Protein AF-A0A1M5V0P0-F1 (afdb_monomer)

pLDDT: mean 71.33, std 14.9, range [39.19, 89.0]

Radius of gyration: 14.59 Å; Cα contacts (8 Å, |Δi|>4): 49; chains: 1; bounding box: 43×36×30 Å

Organism: NCBI:txid421058

Nearest PDB structures (foldseek):
  6v1v-assembly1_D  TM=4.135E-01  e=8.427E+00  Bacillus thuringiensis

Sequence (85 aa):
MKNFFKNIIETLNPTSSKNINRNIQRLKKLALEEGCYTSELEQIEIDIDGTSDENLKLKLKIKFKNKLNSIVNSAIIKNQYDRAW

Solvent-accessible surface area (backbone atoms only — not comparable to full-atom values): 4853 Å² total; per-residue (Å²): 114,75,67,58,57,49,50,51,52,48,72,69,44,87,80,48,71,74,47,49,55,53,51,36,54,52,41,51,51,49,17,55,75,70,70,62,66,47,73,70,58,55,51,51,51,52,52,37,71,71,41,82,51,67,69,60,27,50,52,46,50,52,52,48,39,53,53,43,51,52,49,42,51,52,50,55,53,51,57,55,61,72,66,73,118

Structure (mmCIF, N/CA/C/O backbone):
data_AF-A0A1M5V0P0-F1
#
_entry.id   AF-A0A1M5V0P0-F1
#
loop_
_atom_site.group_PDB
_atom_site.id
_atom_site.type_symbol
_atom_site.label_atom_id
_atom_site.label_alt_id
_atom_site.label_comp_id
_atom_site.label_asym_id
_atom_site.label_entity_id
_atom_site.label_seq_id
_atom_site.pdbx_PDB_ins_code
_atom_site.Cartn_x
_atom_site.Cartn_y
_atom_site.Cartn_z
_atom_site.occupancy
_atom_site.B_iso_or_equiv
_atom_site.auth_seq_id
_atom_site.auth_comp_id
_atom_site.auth_asym_id
_atom_site.auth_atom_id
_atom_site.pdbx_PDB_model_num
ATOM 1 N N . MET A 1 1 ? 13.027 28.017 2.835 1.00 44.31 1 MET A N 1
ATOM 2 C CA . MET A 1 1 ? 13.685 27.207 3.891 1.00 44.31 1 MET A CA 1
ATOM 3 C C . MET A 1 1 ? 12.704 26.574 4.887 1.00 44.31 1 MET A C 1
ATOM 5 O O . MET A 1 1 ? 12.709 25.355 4.988 1.00 44.31 1 MET A O 1
ATOM 9 N N . LYS A 1 2 ? 11.824 27.325 5.580 1.00 39.19 2 LYS A N 1
ATOM 10 C CA . LYS A 1 2 ? 10.911 26.764 6.613 1.00 39.19 2 LYS A CA 1
ATOM 11 C C . LYS A 1 2 ? 9.967 25.639 6.128 1.00 39.19 2 LYS A C 1
ATOM 13 O O . LYS A 1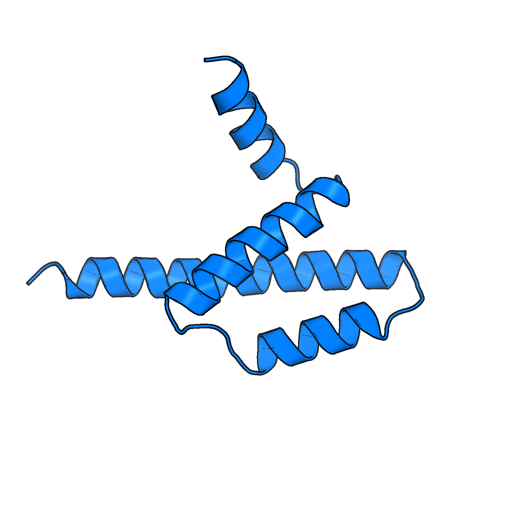 2 ? 9.695 24.718 6.889 1.00 39.19 2 LYS A O 1
ATOM 18 N N . ASN A 1 3 ? 9.535 25.649 4.863 1.00 49.75 3 ASN A N 1
ATOM 19 C CA . ASN A 1 3 ? 8.634 24.616 4.317 1.00 49.75 3 ASN A CA 1
ATOM 20 C C . ASN A 1 3 ? 9.326 23.290 3.963 1.00 49.75 3 ASN A C 1
ATOM 22 O O . ASN A 1 3 ? 8.665 22.258 3.924 1.00 49.75 3 ASN A O 1
ATOM 26 N N . PHE A 1 4 ? 10.642 23.294 3.730 1.00 50.22 4 PHE A N 1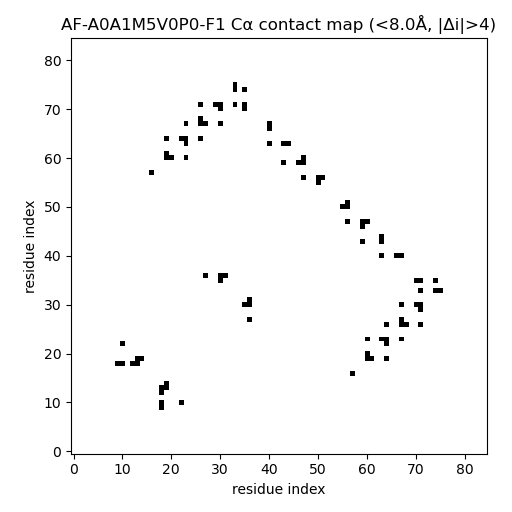
ATOM 27 C CA . PHE A 1 4 ? 11.381 22.077 3.383 1.00 50.22 4 PHE A CA 1
ATOM 28 C C . PHE A 1 4 ? 11.558 21.184 4.615 1.00 50.22 4 PHE A C 1
ATOM 30 O O . PHE A 1 4 ? 11.193 20.013 4.600 1.00 50.22 4 PHE A O 1
ATOM 37 N N . PHE A 1 5 ? 11.990 21.781 5.730 1.00 43.22 5 PHE A N 1
ATOM 38 C CA . PHE A 1 5 ? 12.093 21.083 7.011 1.00 43.22 5 PHE A CA 1
ATOM 39 C C . PHE A 1 5 ? 10.729 20.682 7.567 1.00 43.22 5 PHE A C 1
ATOM 41 O O . PHE A 1 5 ? 10.604 19.588 8.102 1.00 43.22 5 PHE A O 1
ATOM 48 N N . LYS A 1 6 ? 9.685 21.504 7.389 1.00 44.97 6 LYS A N 1
ATOM 49 C CA . LYS A 1 6 ? 8.328 21.136 7.812 1.00 44.97 6 LYS A CA 1
ATOM 50 C C . LYS A 1 6 ? 7.801 19.916 7.050 1.00 44.97 6 LYS A C 1
ATOM 52 O O . LYS A 1 6 ? 7.250 19.025 7.683 1.00 44.97 6 LYS A O 1
ATOM 57 N N . ASN A 1 7 ? 8.060 19.822 5.743 1.00 49.44 7 ASN A N 1
ATOM 58 C CA . ASN A 1 7 ? 7.738 18.627 4.963 1.00 49.44 7 ASN A CA 1
ATOM 59 C C . ASN A 1 7 ? 8.537 17.410 5.433 1.00 49.44 7 ASN A C 1
ATOM 61 O O . ASN A 1 7 ? 7.953 16.348 5.602 1.00 49.44 7 ASN A O 1
ATOM 65 N N . ILE A 1 8 ? 9.840 17.543 5.698 1.00 52.12 8 ILE A N 1
ATOM 66 C CA . ILE A 1 8 ? 10.668 16.428 6.191 1.00 52.12 8 ILE A CA 1
ATOM 67 C C . ILE A 1 8 ? 10.195 15.955 7.573 1.00 52.12 8 ILE A C 1
ATOM 69 O O . ILE A 1 8 ? 10.022 14.758 7.781 1.00 52.12 8 ILE A O 1
ATOM 73 N N . ILE A 1 9 ? 9.900 16.882 8.487 1.00 47.97 9 ILE A N 1
ATOM 74 C CA . ILE A 1 9 ? 9.391 16.585 9.834 1.00 47.97 9 ILE A CA 1
ATOM 75 C C . ILE A 1 9 ? 7.977 15.987 9.772 1.00 47.97 9 ILE A C 1
ATOM 77 O O . ILE A 1 9 ? 7.674 15.071 10.525 1.00 47.97 9 ILE A O 1
ATOM 81 N N . GLU A 1 10 ? 7.117 16.429 8.850 1.00 47.19 10 GLU A N 1
ATOM 82 C CA . GLU A 1 10 ? 5.822 15.784 8.592 1.00 47.19 10 GLU A CA 1
ATOM 83 C C . GLU A 1 10 ? 5.999 14.373 8.006 1.00 47.19 10 GLU A C 1
ATOM 85 O O . GLU A 1 10 ? 5.308 13.441 8.411 1.00 47.19 10 GLU A O 1
ATOM 90 N N . THR A 1 11 ? 6.983 14.169 7.129 1.00 48.69 11 THR A N 1
ATOM 91 C CA . THR A 1 11 ? 7.321 12.834 6.606 1.00 48.69 11 THR A CA 1
ATOM 92 C C . THR A 1 11 ? 7.826 11.907 7.725 1.00 48.69 11 THR A C 1
ATOM 94 O O . THR A 1 11 ? 7.524 10.710 7.724 1.00 48.69 11 THR A O 1
ATOM 97 N N . LEU A 1 12 ? 8.541 12.476 8.704 1.00 48.31 12 LEU A N 1
ATOM 98 C CA . LEU A 1 12 ? 9.101 11.800 9.876 1.00 48.31 12 LEU A CA 1
ATOM 99 C C . LEU A 1 12 ? 8.125 11.641 11.045 1.00 48.31 12 LEU A C 1
ATOM 101 O O . LEU A 1 12 ? 8.422 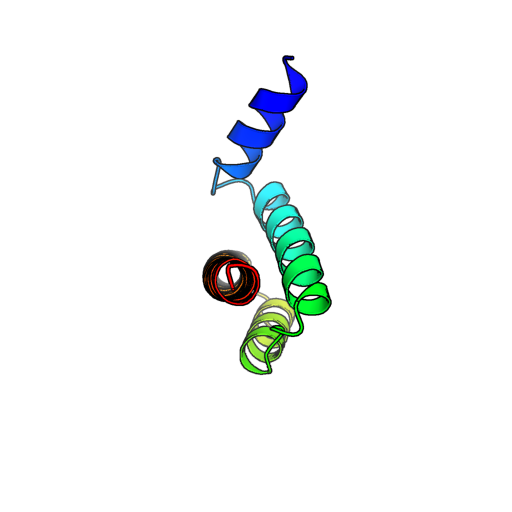10.851 11.931 1.00 48.31 12 LEU A O 1
ATOM 105 N N . ASN A 1 13 ? 6.982 12.336 11.067 1.00 44.38 13 ASN A N 1
ATOM 106 C CA . ASN A 1 13 ? 5.969 12.173 12.111 1.00 44.38 13 ASN A CA 1
ATOM 107 C C . ASN A 1 13 ? 5.016 11.020 11.733 1.00 44.38 13 ASN A C 1
ATOM 109 O O . ASN A 1 13 ? 4.150 11.194 10.867 1.00 44.38 13 ASN A O 1
ATOM 113 N N . PRO A 1 14 ? 5.137 9.834 12.361 1.00 52.00 14 PRO A N 1
ATOM 114 C CA . PRO A 1 14 ? 4.401 8.636 11.964 1.00 52.00 14 PRO A CA 1
ATOM 115 C C . PRO A 1 14 ? 2.930 8.640 12.411 1.00 52.00 14 PRO A C 1
ATOM 117 O O . PRO A 1 14 ? 2.202 7.711 12.081 1.00 52.00 14 PRO A O 1
ATOM 120 N N . THR A 1 15 ? 2.483 9.657 13.152 1.00 51.44 15 THR A N 1
ATOM 121 C CA . THR A 1 15 ? 1.297 9.556 14.021 1.00 51.44 15 THR A CA 1
ATOM 122 C C . THR A 1 15 ? 0.055 10.308 13.544 1.00 51.44 15 THR A C 1
ATOM 124 O O . THR A 1 15 ? -1.024 10.072 14.076 1.00 51.44 15 THR A O 1
ATOM 127 N N . SER A 1 16 ? 0.141 11.187 12.538 1.00 54.34 16 SER A N 1
ATOM 128 C CA . SER A 1 16 ? -1.067 11.825 11.987 1.00 54.34 16 SER A CA 1
ATOM 129 C C . SER A 1 16 ? -1.625 10.998 10.828 1.00 54.34 16 SER A C 1
ATOM 131 O O . SER A 1 16 ? -0.960 10.823 9.805 1.00 54.34 16 SER A O 1
ATOM 133 N N . SER A 1 17 ? -2.866 10.521 10.949 1.00 53.78 17 SER A N 1
ATOM 134 C CA . SER A 1 17 ? -3.579 9.759 9.906 1.00 53.78 17 SER A CA 1
ATOM 135 C C . SER A 1 17 ? -3.598 10.466 8.539 1.00 53.78 17 SER A C 1
ATOM 137 O O . SER A 1 17 ? -3.501 9.810 7.499 1.00 53.78 17 SER A O 1
ATOM 139 N N . LYS A 1 18 ? -3.614 11.809 8.525 1.00 59.53 18 LYS A N 1
ATOM 140 C CA . LYS A 1 18 ? -3.472 12.628 7.305 1.00 59.53 18 LYS A CA 1
ATOM 141 C C . LYS A 1 18 ? -2.104 12.465 6.630 1.00 59.53 18 LYS A C 1
ATOM 143 O O . LYS A 1 18 ? -2.042 12.423 5.402 1.00 59.53 18 LYS A O 1
ATOM 148 N N . ASN A 1 19 ? -1.026 12.327 7.403 1.00 72.06 19 ASN A N 1
ATOM 149 C CA . ASN A 1 19 ? 0.312 12.066 6.864 1.00 72.06 19 ASN A CA 1
ATOM 150 C C . ASN A 1 19 ? 0.488 10.630 6.391 1.00 72.06 19 ASN A C 1
ATOM 152 O O . ASN A 1 19 ? 1.237 10.388 5.446 1.00 72.06 19 ASN A O 1
ATOM 156 N N . ILE A 1 20 ? -0.200 9.676 7.014 1.00 71.81 20 ILE A N 1
ATOM 157 C CA . ILE A 1 20 ? -0.131 8.273 6.606 1.00 71.81 20 ILE A CA 1
ATOM 158 C C . ILE A 1 20 ? -0.725 8.106 5.203 1.00 71.81 20 ILE A C 1
ATOM 160 O O . ILE A 1 20 ? -0.042 7.581 4.330 1.00 71.81 20 ILE A O 1
ATOM 164 N N . ASN A 1 21 ? -1.923 8.643 4.942 1.00 77.56 21 ASN A N 1
ATOM 165 C CA . ASN A 1 21 ? -2.543 8.552 3.614 1.00 77.56 21 ASN A CA 1
ATOM 166 C C . ASN A 1 21 ? -1.700 9.243 2.524 1.00 77.56 21 ASN A C 1
ATOM 168 O O . ASN A 1 21 ? -1.512 8.680 1.449 1.00 77.56 21 ASN A O 1
ATOM 172 N N . ARG A 1 22 ? -1.146 10.436 2.799 1.00 80.12 22 ARG A N 1
ATOM 173 C CA . ARG A 1 22 ? -0.274 11.143 1.839 1.00 80.12 22 ARG A CA 1
ATOM 174 C C . ARG A 1 22 ? 0.999 10.357 1.523 1.00 80.12 22 ARG A C 1
ATOM 176 O O . ARG A 1 22 ? 1.381 10.259 0.360 1.00 80.12 22 ARG A O 1
ATOM 183 N N . ASN A 1 23 ? 1.640 9.783 2.542 1.00 78.50 23 ASN A N 1
ATOM 184 C CA . ASN A 1 23 ? 2.830 8.955 2.352 1.00 78.50 23 ASN A CA 1
ATOM 185 C C . ASN A 1 23 ? 2.515 7.684 1.563 1.00 78.50 23 ASN A C 1
ATOM 187 O O . ASN A 1 23 ? 3.263 7.341 0.655 1.00 78.50 23 ASN A O 1
ATOM 191 N N . ILE A 1 24 ? 1.399 7.023 1.875 1.00 82.06 24 ILE A N 1
ATOM 192 C CA . ILE A 1 24 ? 0.926 5.851 1.136 1.00 82.06 24 ILE A CA 1
ATOM 193 C C . ILE A 1 24 ? 0.709 6.199 -0.338 1.00 82.06 24 ILE A C 1
ATOM 195 O O . ILE A 1 24 ? 1.254 5.516 -1.194 1.00 82.06 24 ILE A O 1
ATOM 199 N N . GLN A 1 25 ? -0.016 7.279 -0.649 1.00 82.69 25 GLN A N 1
ATOM 200 C CA . GLN A 1 25 ? -0.250 7.688 -2.038 1.00 82.69 25 GLN A CA 1
ATOM 201 C C . GLN A 1 25 ? 1.054 7.978 -2.787 1.00 82.69 25 GLN A C 1
ATOM 203 O O . GLN A 1 25 ? 1.215 7.564 -3.933 1.00 82.69 25 GLN A O 1
ATOM 208 N N . ARG A 1 26 ? 2.008 8.655 -2.135 1.00 81.44 26 ARG A N 1
ATOM 209 C CA . ARG A 1 26 ? 3.318 8.938 -2.731 1.00 81.44 26 ARG A CA 1
ATOM 210 C C . ARG A 1 26 ? 4.111 7.659 -2.998 1.00 81.44 26 ARG A C 1
ATOM 212 O O . ARG A 1 26 ? 4.644 7.504 -4.091 1.00 81.44 26 ARG A O 1
ATOM 219 N N . LEU A 1 27 ? 4.183 6.757 -2.021 1.00 79.25 27 LEU A N 1
ATOM 220 C CA . LEU A 1 27 ? 4.890 5.486 -2.166 1.00 79.25 27 LEU A CA 1
ATOM 221 C C . LEU A 1 27 ? 4.213 4.571 -3.189 1.00 79.25 27 LEU A C 1
ATOM 223 O O . LEU A 1 27 ? 4.908 3.908 -3.944 1.00 79.25 27 LEU A O 1
ATOM 227 N N . LYS A 1 28 ? 2.879 4.571 -3.263 1.00 82.50 28 LYS A N 1
ATOM 228 C CA . LYS A 1 28 ? 2.117 3.837 -4.279 1.00 82.50 28 LYS A CA 1
ATOM 229 C C . LYS A 1 28 ? 2.458 4.324 -5.682 1.00 82.50 28 LYS A C 1
ATOM 231 O O . LYS A 1 28 ? 2.717 3.511 -6.559 1.00 82.50 28 LYS A O 1
ATOM 236 N N . LYS A 1 29 ? 2.499 5.645 -5.880 1.00 80.25 29 LYS A N 1
ATOM 237 C CA . LYS A 1 29 ? 2.893 6.231 -7.163 1.00 80.25 29 LYS A CA 1
ATOM 238 C C . LYS A 1 29 ? 4.309 5.801 -7.561 1.00 80.25 29 LYS A C 1
ATOM 240 O O . LYS A 1 29 ? 4.487 5.324 -8.671 1.00 80.25 29 LYS A O 1
ATOM 245 N N . LEU A 1 30 ? 5.269 5.884 -6.637 1.00 75.50 30 LEU A N 1
ATOM 246 C CA . LEU A 1 30 ? 6.640 5.418 -6.876 1.00 75.50 30 LEU A CA 1
ATOM 247 C C . LEU A 1 30 ? 6.698 3.913 -7.171 1.00 75.50 30 LEU A C 1
ATOM 249 O O . LEU A 1 30 ? 7.397 3.496 -8.082 1.00 75.50 30 LEU A O 1
ATOM 253 N N . ALA A 1 31 ? 5.939 3.093 -6.441 1.00 78.19 31 ALA A N 1
ATOM 254 C CA . ALA A 1 31 ? 5.902 1.653 -6.672 1.00 78.19 31 ALA A CA 1
ATOM 255 C C . ALA A 1 31 ? 5.361 1.296 -8.067 1.00 78.19 31 ALA A C 1
ATOM 257 O O . ALA A 1 31 ? 5.859 0.369 -8.698 1.00 78.19 31 ALA A O 1
ATOM 258 N N . LEU A 1 32 ? 4.364 2.040 -8.555 1.00 81.00 32 LEU A N 1
ATOM 259 C CA . LEU A 1 32 ? 3.834 1.891 -9.911 1.00 81.00 32 LEU A CA 1
ATOM 260 C C . LEU A 1 32 ? 4.835 2.362 -10.975 1.00 81.00 32 LEU A C 1
ATOM 262 O O . LEU A 1 32 ? 5.021 1.667 -11.968 1.00 81.00 32 LEU A O 1
ATOM 266 N N . GLU A 1 33 ? 5.496 3.505 -10.763 1.00 79.25 33 GLU A N 1
ATOM 267 C CA . GLU A 1 33 ? 6.520 4.044 -11.675 1.00 79.25 33 GLU A CA 1
ATOM 268 C C . GLU A 1 33 ? 7.723 3.098 -11.819 1.00 79.25 33 GLU A C 1
ATOM 270 O O . GLU A 1 33 ? 8.227 2.905 -12.921 1.00 79.25 33 GLU A O 1
ATOM 275 N N . GLU A 1 34 ? 8.134 2.451 -10.727 1.00 73.44 34 GLU A N 1
ATOM 276 C CA . GLU A 1 34 ? 9.241 1.486 -10.698 1.00 73.44 34 GLU A CA 1
ATOM 277 C C . GLU A 1 34 ? 8.798 0.044 -11.038 1.00 73.44 34 GLU A C 1
ATOM 279 O O . GLU A 1 34 ? 9.601 -0.884 -10.953 1.00 73.44 34 GLU A O 1
ATOM 284 N N . GLY A 1 35 ? 7.519 -0.184 -11.372 1.00 77.31 35 GLY A N 1
ATOM 285 C CA . GLY A 1 35 ? 6.990 -1.515 -11.706 1.00 77.31 35 GLY A CA 1
ATOM 286 C C . GLY A 1 35 ? 7.049 -2.539 -10.562 1.00 77.31 35 GLY A C 1
ATOM 287 O O . GLY A 1 35 ? 7.018 -3.743 -10.804 1.00 77.31 35 GLY A O 1
ATOM 288 N N . CYS A 1 36 ? 7.143 -2.085 -9.310 1.00 77.94 36 CYS A N 1
ATOM 289 C CA . CYS A 1 36 ? 7.243 -2.928 -8.115 1.00 77.94 36 CYS A CA 1
ATOM 290 C C . CYS A 1 36 ? 5.946 -2.971 -7.292 1.00 77.94 36 CYS A C 1
ATOM 292 O O . CYS A 1 36 ? 5.947 -3.379 -6.129 1.00 77.94 36 CYS A O 1
ATOM 294 N N . TYR A 1 37 ? 4.822 -2.567 -7.885 1.00 80.25 37 TYR A N 1
ATOM 295 C CA . TYR A 1 37 ? 3.507 -2.737 -7.281 1.00 80.25 37 TYR A CA 1
ATOM 296 C C . TYR A 1 37 ? 3.073 -4.209 -7.367 1.00 80.25 37 TYR A C 1
ATOM 298 O O . TYR A 1 37 ? 2.924 -4.756 -8.457 1.00 80.25 37 TYR A O 1
ATOM 306 N N . THR A 1 38 ? 2.926 -4.870 -6.218 1.00 77.12 38 THR A N 1
ATOM 307 C CA . THR A 1 38 ? 2.673 -6.316 -6.131 1.00 77.12 38 THR A CA 1
ATOM 308 C C . THR A 1 38 ? 1.229 -6.623 -5.736 1.00 77.12 38 THR A C 1
ATOM 310 O O . THR A 1 38 ? 0.578 -5.822 -5.068 1.00 77.12 38 THR A O 1
ATOM 313 N N . SER A 1 39 ? 0.750 -7.834 -6.039 1.00 79.75 39 SER A N 1
ATOM 314 C CA . SER A 1 39 ? -0.566 -8.319 -5.583 1.00 79.75 39 SER A CA 1
ATOM 315 C C . SER A 1 39 ? -0.706 -8.329 -4.053 1.00 79.75 39 SER A C 1
ATOM 317 O O . SER A 1 39 ? -1.804 -8.206 -3.522 1.00 79.75 39 SER A O 1
ATOM 319 N N . GLU A 1 40 ? 0.408 -8.425 -3.316 1.00 77.56 40 GLU A N 1
ATOM 320 C CA . GLU A 1 40 ? 0.411 -8.292 -1.853 1.00 77.56 40 GLU A CA 1
ATOM 321 C C . GLU A 1 40 ? 0.0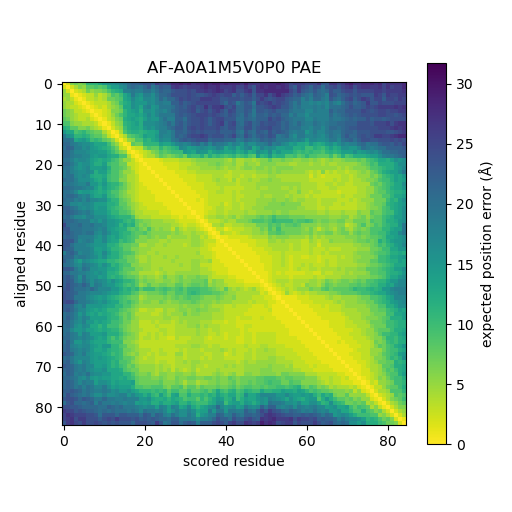09 -6.870 -1.415 1.00 77.56 40 GLU A C 1
ATOM 323 O O . GLU A 1 40 ? -0.658 -6.701 -0.397 1.00 77.56 40 GLU A O 1
ATOM 328 N N . LEU A 1 41 ? 0.382 -5.840 -2.185 1.00 83.19 41 LEU A N 1
ATOM 329 C CA . LEU A 1 41 ? -0.017 -4.458 -1.920 1.00 83.19 41 LEU A CA 1
ATOM 330 C C . LEU A 1 41 ? -1.496 -4.218 -2.239 1.00 83.19 41 LEU A C 1
ATOM 332 O O . LEU A 1 41 ? -2.171 -3.546 -1.462 1.00 83.19 41 LEU A O 1
ATOM 336 N N . GLU A 1 42 ? -2.006 -4.803 -3.324 1.00 84.06 42 GLU A N 1
ATOM 337 C CA . GLU A 1 42 ? -3.439 -4.767 -3.650 1.00 84.06 42 GLU A CA 1
ATOM 338 C C . GLU A 1 42 ? -4.280 -5.426 -2.559 1.00 84.06 42 GLU A C 1
ATOM 340 O O . GLU A 1 42 ? -5.267 -4.849 -2.107 1.00 84.06 42 GLU A O 1
ATOM 345 N N . GLN A 1 43 ? -3.857 -6.595 -2.068 1.00 82.56 43 GLN A N 1
ATOM 346 C CA . GLN A 1 43 ? -4.580 -7.300 -1.013 1.00 82.56 43 GLN A CA 1
ATOM 347 C C . GLN A 1 43 ? -4.671 -6.468 0.275 1.00 82.56 43 GLN A C 1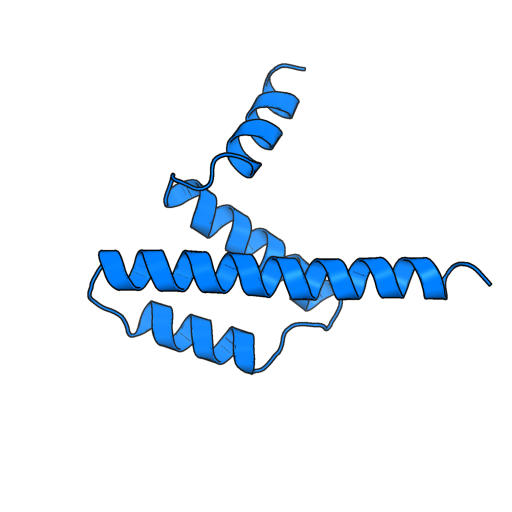
ATOM 349 O O . GLN A 1 43 ? -5.729 -6.402 0.895 1.00 82.56 43 GLN A O 1
ATOM 354 N N . ILE A 1 44 ? -3.593 -5.773 0.656 1.00 82.75 44 ILE A N 1
ATOM 355 C CA . ILE A 1 44 ? -3.604 -4.912 1.845 1.00 82.75 44 ILE A CA 1
ATOM 356 C C . ILE A 1 44 ? -4.527 -3.694 1.652 1.00 82.75 44 ILE A C 1
ATOM 358 O O . ILE A 1 44 ? -5.146 -3.251 2.619 1.00 82.75 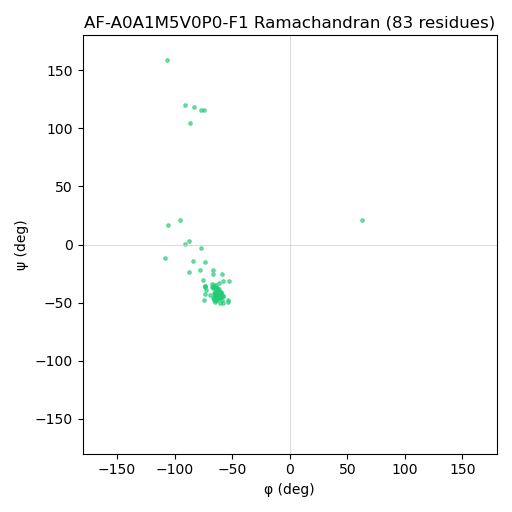44 ILE A O 1
ATOM 362 N N . GLU A 1 45 ? -4.648 -3.143 0.440 1.00 83.75 45 GLU A N 1
ATOM 363 C CA . GLU A 1 45 ? -5.620 -2.072 0.159 1.00 83.75 45 GLU A CA 1
ATOM 364 C C . GLU A 1 45 ? -7.062 -2.558 0.303 1.00 83.75 45 GLU A C 1
ATOM 366 O O . GLU A 1 45 ? -7.856 -1.898 0.973 1.00 83.75 45 GLU A O 1
ATOM 371 N N . ILE A 1 46 ? -7.369 -3.740 -0.239 1.00 87.56 46 ILE A N 1
ATOM 372 C CA . ILE A 1 46 ? -8.683 -4.377 -0.091 1.00 87.56 46 ILE A CA 1
ATOM 373 C C . ILE A 1 46 ? -9.007 -4.587 1.393 1.00 87.56 46 ILE A C 1
ATOM 375 O O . ILE A 1 46 ? -10.103 -4.247 1.840 1.00 87.56 46 ILE A O 1
ATOM 379 N N . ASP A 1 47 ? -8.044 -5.071 2.180 1.00 85.56 47 ASP A N 1
ATOM 380 C CA . ASP A 1 47 ? -8.218 -5.275 3.620 1.00 85.56 47 ASP A CA 1
ATOM 381 C C . ASP A 1 47 ? -8.466 -3.945 4.363 1.00 85.56 47 ASP A C 1
ATOM 383 O O . ASP A 1 47 ? -9.287 -3.882 5.282 1.00 85.56 47 ASP A O 1
ATOM 387 N N . ILE A 1 48 ? -7.790 -2.855 3.974 1.00 86.44 48 ILE A N 1
ATOM 388 C CA . ILE A 1 48 ? -7.998 -1.512 4.550 1.00 86.44 48 ILE A CA 1
ATOM 389 C C . ILE A 1 48 ? -9.402 -0.986 4.236 1.00 86.44 48 ILE A C 1
ATOM 391 O O . ILE A 1 48 ? -10.043 -0.397 5.115 1.00 86.44 48 ILE A O 1
ATOM 395 N N . ASP A 1 49 ? -9.865 -1.167 3.002 1.00 86.38 49 ASP A N 1
ATOM 396 C CA . ASP A 1 49 ? -11.167 -0.679 2.548 1.00 86.38 49 ASP A CA 1
ATOM 397 C C . ASP A 1 49 ? -12.319 -1.504 3.131 1.00 86.38 49 ASP A C 1
ATOM 399 O O . ASP A 1 49 ? -13.332 -0.930 3.534 1.00 86.38 49 ASP A O 1
ATOM 403 N N . GLY A 1 50 ? -12.125 -2.818 3.291 1.00 86.25 50 GLY A N 1
ATOM 404 C CA . GLY A 1 50 ? -13.064 -3.721 3.962 1.00 86.25 50 GLY A CA 1
ATOM 405 C C . GLY A 1 50 ? -13.111 -3.575 5.489 1.00 86.25 50 GLY A C 1
ATOM 406 O O . GLY A 1 50 ? -14.057 -4.038 6.128 1.00 86.25 50 GLY A O 1
ATOM 407 N N . THR A 1 51 ? -12.126 -2.913 6.103 1.00 88.94 51 THR A N 1
ATOM 408 C CA . THR A 1 51 ? -12.089 -2.720 7.559 1.00 88.94 51 THR A CA 1
ATOM 409 C C . THR A 1 51 ? -12.941 -1.520 7.986 1.00 88.94 51 THR A C 1
ATOM 411 O O . THR A 1 51 ? -12.653 -0.368 7.641 1.00 88.94 51 THR A O 1
ATOM 414 N N . SER A 1 52 ? -13.964 -1.802 8.801 1.00 86.06 52 SER A N 1
ATOM 415 C CA . SER A 1 52 ? -14.845 -0.794 9.420 1.00 86.06 52 SER A CA 1
ATOM 416 C C . SER A 1 52 ? -14.316 -0.254 10.757 1.00 86.06 52 SER A C 1
ATOM 418 O O . SER A 1 52 ? -14.667 0.852 11.154 1.00 86.06 52 SER A O 1
ATOM 420 N N . ASP A 1 53 ? -13.466 -1.011 11.458 1.00 89.00 53 ASP A N 1
ATOM 421 C CA . ASP A 1 53 ? -12.845 -0.579 12.716 1.00 89.00 53 ASP A CA 1
ATOM 422 C C . ASP A 1 53 ? -11.692 0.402 12.442 1.00 89.00 53 ASP A C 1
ATOM 424 O O . ASP A 1 53 ? -10.678 0.046 11.840 1.00 89.00 53 ASP A O 1
ATOM 428 N N . GLU A 1 54 ? -11.829 1.645 12.904 1.00 84.06 54 GLU A N 1
ATOM 429 C CA . GLU A 1 54 ? -10.859 2.723 12.665 1.00 84.06 54 GLU A CA 1
ATOM 430 C C . GLU A 1 54 ? -9.460 2.445 13.249 1.00 84.06 54 GLU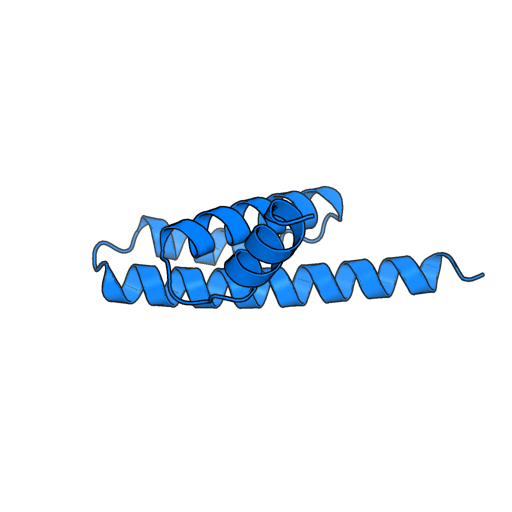 A C 1
ATOM 432 O O . GLU A 1 54 ? -8.446 2.824 12.653 1.00 84.06 54 GLU A O 1
ATOM 437 N N . ASN A 1 55 ? -9.362 1.738 14.381 1.00 82.75 55 ASN A N 1
ATOM 438 C CA . ASN A 1 55 ? -8.076 1.403 14.999 1.00 82.75 55 ASN A CA 1
ATOM 439 C C . ASN A 1 55 ? -7.348 0.307 14.214 1.00 82.75 55 ASN A C 1
ATOM 441 O O . ASN A 1 55 ? -6.136 0.397 13.985 1.00 82.75 55 ASN A O 1
ATOM 445 N N . LEU A 1 56 ? -8.075 -0.724 13.781 1.00 83.69 56 LEU A N 1
ATOM 446 C CA . LEU A 1 56 ? -7.548 -1.765 12.895 1.00 83.69 56 LEU A CA 1
ATOM 447 C C . LEU A 1 56 ? -7.171 -1.184 11.530 1.00 83.69 56 LEU A C 1
ATOM 449 O O . LEU A 1 56 ? -6.078 -1.457 11.029 1.00 83.69 56 LEU A O 1
ATOM 453 N N . LYS A 1 57 ? -8.004 -0.298 10.979 1.00 84.69 57 LYS A N 1
ATOM 454 C CA . LYS A 1 57 ? -7.746 0.405 9.720 1.00 84.69 57 LYS A CA 1
ATOM 455 C C . LYS A 1 57 ? -6.465 1.230 9.785 1.00 84.69 57 LYS A C 1
ATOM 457 O O . LYS A 1 57 ? -5.651 1.186 8.862 1.00 84.69 57 LYS A O 1
ATOM 462 N N . LEU A 1 58 ? -6.230 1.941 10.889 1.00 82.31 58 LEU A N 1
ATOM 463 C CA . LEU A 1 58 ? -4.988 2.686 11.099 1.00 82.31 58 LEU A CA 1
ATOM 464 C C . LEU A 1 58 ? -3.765 1.758 11.163 1.00 82.31 58 LEU A C 1
ATOM 466 O O . LEU A 1 58 ? -2.751 2.040 10.520 1.00 82.31 58 LEU A O 1
ATOM 470 N N . LYS A 1 59 ? -3.855 0.634 11.887 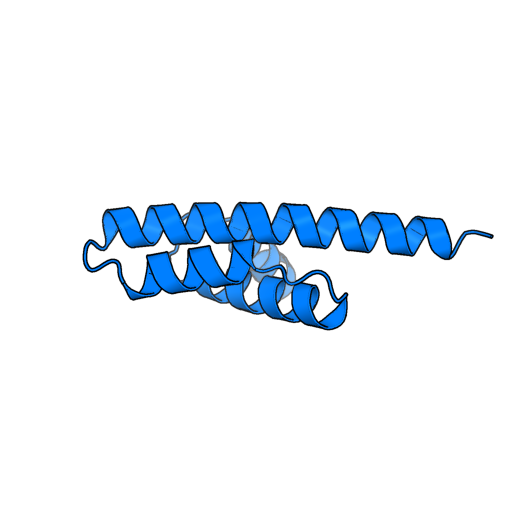1.00 83.44 59 LYS A N 1
ATOM 471 C CA . LYS A 1 59 ? -2.774 -0.366 11.957 1.00 83.44 59 LYS A CA 1
ATOM 472 C C . LYS A 1 59 ? -2.452 -0.952 10.582 1.00 83.44 59 LYS A C 1
ATOM 474 O O . LYS A 1 59 ? -1.276 -1.045 10.224 1.00 83.44 59 LYS A O 1
ATOM 479 N N . LEU A 1 60 ? -3.474 -1.291 9.796 1.00 84.81 60 LEU A N 1
ATOM 480 C CA . LEU A 1 60 ? -3.312 -1.794 8.432 1.00 84.81 60 LEU A CA 1
ATOM 481 C C . LEU A 1 60 ? -2.665 -0.748 7.522 1.00 84.81 60 LEU A C 1
ATOM 483 O O . LEU A 1 60 ? -1.708 -1.066 6.822 1.00 84.81 60 LEU A O 1
ATOM 487 N N . LYS A 1 61 ? -3.077 0.522 7.607 1.00 83.44 61 LYS A N 1
ATOM 488 C CA . LYS A 1 61 ? -2.435 1.625 6.872 1.00 83.44 61 LYS A CA 1
ATOM 489 C C . LYS A 1 61 ? -0.958 1.799 7.228 1.00 83.44 61 LYS A C 1
ATOM 491 O O . LYS A 1 61 ? -0.136 2.026 6.344 1.00 83.44 61 LYS A O 1
ATOM 496 N N . ILE A 1 62 ? -0.590 1.672 8.503 1.00 83.50 62 ILE A N 1
ATOM 497 C CA . ILE A 1 62 ? 0.819 1.728 8.926 1.00 83.50 62 ILE A CA 1
ATOM 498 C C . ILE A 1 62 ? 1.598 0.536 8.359 1.00 83.50 62 ILE A C 1
ATOM 500 O O . ILE A 1 62 ? 2.683 0.721 7.803 1.00 83.50 62 ILE A O 1
ATOM 504 N N . LYS A 1 63 ? 1.036 -0.677 8.447 1.00 84.25 63 LYS A N 1
ATOM 505 C CA . LYS A 1 63 ? 1.637 -1.889 7.872 1.00 84.25 63 LYS A CA 1
ATOM 506 C C . LYS A 1 63 ? 1.844 -1.735 6.363 1.00 84.25 63 LYS A C 1
ATOM 508 O O . LYS A 1 63 ? 2.936 -2.013 5.869 1.00 84.25 63 LYS A O 1
ATOM 513 N N . PHE A 1 64 ? 0.841 -1.209 5.663 1.00 85.12 64 PHE A N 1
ATOM 514 C CA . PHE A 1 64 ? 0.889 -0.926 4.234 1.00 85.12 64 PHE A CA 1
ATOM 515 C C . PHE A 1 64 ? 1.989 0.072 3.879 1.00 85.12 64 PHE A C 1
ATOM 517 O O . PHE A 1 64 ? 2.835 -0.220 3.038 1.00 85.12 64 PHE A O 1
ATOM 524 N N . LYS A 1 65 ? 2.045 1.213 4.582 1.00 84.44 65 LYS A N 1
ATOM 525 C CA . LYS A 1 65 ? 3.101 2.224 4.418 1.00 84.44 65 LYS A CA 1
ATOM 526 C C . LYS A 1 65 ? 4.494 1.607 4.570 1.00 84.44 65 LYS A C 1
ATOM 528 O O . LYS A 1 65 ? 5.366 1.868 3.747 1.00 84.44 65 LYS A O 1
ATOM 533 N N . ASN A 1 66 ? 4.714 0.812 5.617 1.00 83.25 66 ASN A N 1
ATOM 534 C CA . ASN A 1 66 ? 6.022 0.217 5.891 1.00 83.25 66 ASN A CA 1
ATOM 535 C C . ASN A 1 66 ? 6.425 -0.791 4.807 1.00 83.25 66 ASN A C 1
ATOM 537 O O . ASN A 1 66 ? 7.572 -0.776 4.362 1.00 83.25 66 ASN A O 1
ATOM 541 N N . LYS A 1 67 ? 5.481 -1.620 4.346 1.00 82.19 67 LYS A N 1
ATOM 542 C CA . LYS A 1 67 ? 5.718 -2.583 3.264 1.00 82.19 67 LYS A CA 1
ATOM 543 C C . LYS A 1 67 ? 6.033 -1.872 1.944 1.00 82.19 67 LYS A C 1
ATOM 545 O O . LYS A 1 67 ? 7.050 -2.180 1.329 1.00 82.19 67 LYS A O 1
ATOM 550 N N . LEU A 1 68 ? 5.230 -0.873 1.570 1.00 80.81 68 LEU A N 1
ATOM 551 C CA . LEU A 1 68 ? 5.472 -0.009 0.411 1.00 80.81 68 LEU A CA 1
ATOM 552 C C . LEU A 1 68 ? 6.867 0.619 0.458 1.00 80.81 68 LEU A C 1
ATOM 554 O O . LEU A 1 68 ? 7.617 0.546 -0.508 1.00 80.81 68 LEU A O 1
ATOM 558 N N . ASN A 1 69 ? 7.233 1.202 1.600 1.00 80.81 69 ASN A N 1
ATOM 559 C CA . ASN A 1 69 ? 8.536 1.831 1.775 1.00 80.81 69 ASN A CA 1
ATOM 560 C C . ASN A 1 69 ? 9.683 0.821 1.625 1.00 80.81 69 ASN A C 1
ATOM 562 O O . ASN A 1 69 ? 10.703 1.141 1.027 1.00 80.81 69 ASN A O 1
ATOM 566 N N . SER A 1 70 ? 9.525 -0.403 2.136 1.00 81.06 70 SER A N 1
ATOM 567 C CA . SER A 1 70 ? 10.526 -1.460 1.962 1.00 81.06 70 SER A CA 1
ATOM 568 C C . SER A 1 70 ? 10.704 -1.836 0.491 1.00 81.06 70 SER A C 1
ATOM 570 O O . SER A 1 70 ? 11.834 -1.900 0.022 1.00 81.06 70 SER A O 1
ATOM 572 N N . ILE A 1 71 ? 9.605 -2.056 -0.237 1.00 80.06 71 ILE A N 1
ATOM 573 C CA . ILE A 1 71 ? 9.632 -2.482 -1.644 1.00 80.06 71 ILE A CA 1
ATOM 574 C C . ILE A 1 71 ? 10.233 -1.387 -2.532 1.00 80.06 71 ILE A C 1
ATOM 576 O O . 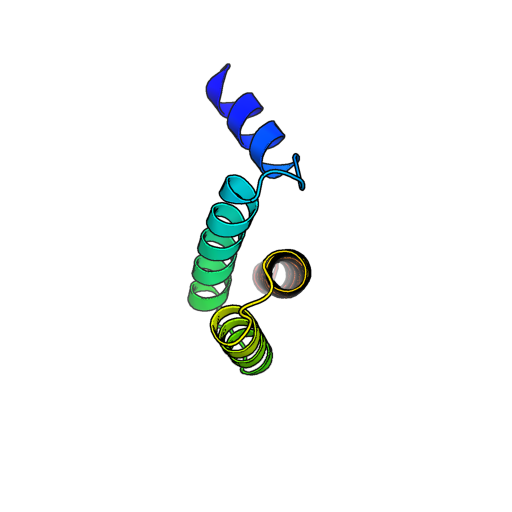ILE A 1 71 ? 11.147 -1.658 -3.308 1.00 80.06 71 ILE A O 1
ATOM 580 N N . VAL A 1 72 ? 9.772 -0.144 -2.367 1.00 74.62 72 VAL A N 1
ATOM 581 C CA . VAL A 1 72 ? 10.262 1.005 -3.139 1.00 74.62 72 VAL A CA 1
ATOM 582 C C . VAL A 1 72 ? 11.748 1.246 -2.875 1.00 74.62 72 VAL A C 1
ATOM 584 O O . VAL A 1 72 ? 12.508 1.423 -3.821 1.00 74.62 72 VAL A O 1
ATOM 587 N N . ASN A 1 73 ? 12.203 1.191 -1.617 1.00 75.31 73 ASN A N 1
ATOM 588 C CA . ASN A 1 73 ? 13.630 1.348 -1.323 1.00 75.31 73 ASN A CA 1
ATOM 589 C C . ASN A 1 73 ? 14.470 0.220 -1.933 1.00 75.31 73 ASN A C 1
ATOM 591 O O . ASN A 1 73 ? 15.531 0.494 -2.487 1.00 75.31 73 ASN A O 1
ATOM 595 N N . SER A 1 74 ? 14.001 -1.031 -1.890 1.00 75.12 74 SER A N 1
ATOM 596 C CA . SER A 1 74 ? 14.696 -2.143 -2.547 1.00 75.12 74 SER A CA 1
ATOM 597 C C . SER A 1 74 ? 14.779 -1.966 -4.068 1.00 75.12 74 SER A C 1
ATOM 599 O O . SER A 1 74 ? 15.831 -2.236 -4.643 1.00 75.12 74 SER A O 1
ATOM 601 N N . ALA A 1 75 ? 13.715 -1.480 -4.715 1.00 70.00 75 ALA A N 1
ATOM 602 C CA . ALA A 1 75 ? 13.696 -1.213 -6.155 1.00 70.00 75 ALA A CA 1
ATOM 603 C C . ALA A 1 75 ? 14.644 -0.064 -6.546 1.00 70.00 75 ALA A C 1
ATOM 605 O O . ALA A 1 75 ? 15.460 -0.223 -7.452 1.00 70.00 75 ALA A O 1
ATOM 606 N N . ILE A 1 76 ? 14.612 1.051 -5.806 1.00 65.75 76 ILE A N 1
ATOM 607 C CA . ILE A 1 76 ? 15.488 2.210 -6.038 1.00 65.75 76 ILE A CA 1
ATOM 608 C C . ILE A 1 76 ? 16.962 1.827 -5.873 1.00 65.75 76 ILE A C 1
ATOM 610 O O . ILE A 1 76 ? 17.785 2.192 -6.710 1.00 65.75 76 ILE A O 1
ATOM 614 N N . ILE A 1 77 ? 17.306 1.082 -4.815 1.00 62.94 77 ILE A N 1
ATOM 615 C CA . ILE A 1 77 ? 18.681 0.614 -4.589 1.00 62.94 77 ILE A CA 1
ATOM 616 C C . ILE A 1 77 ? 19.125 -0.269 -5.758 1.00 62.94 77 ILE A C 1
ATOM 618 O O . ILE A 1 77 ? 20.204 -0.057 -6.306 1.00 62.94 77 ILE A O 1
ATOM 622 N N . LYS A 1 78 ? 18.284 -1.213 -6.194 1.00 59.66 78 LYS A N 1
ATOM 623 C CA . LYS A 1 78 ? 18.600 -2.093 -7.324 1.00 59.66 78 LYS A CA 1
ATOM 624 C C . LYS A 1 78 ? 18.856 -1.301 -8.616 1.00 59.66 78 LYS A C 1
ATOM 626 O O . LYS A 1 78 ? 19.870 -1.528 -9.266 1.00 59.66 78 LYS A O 1
ATOM 631 N N . ASN A 1 79 ? 18.021 -0.303 -8.914 1.00 57.78 79 ASN A N 1
ATOM 632 C CA . ASN A 1 79 ? 18.187 0.580 -10.077 1.00 57.78 79 ASN A CA 1
ATOM 633 C C . ASN A 1 79 ? 19.430 1.488 -10.007 1.00 57.78 79 ASN A C 1
ATOM 635 O O . ASN A 1 79 ? 19.945 1.899 -11.047 1.00 57.78 79 ASN A O 1
ATOM 639 N N . GLN A 1 80 ? 19.936 1.811 -8.812 1.00 57.22 80 GLN A N 1
ATOM 640 C CA . GLN A 1 80 ? 21.210 2.527 -8.667 1.00 57.22 80 GLN A CA 1
ATOM 641 C C . GLN A 1 80 ? 22.418 1.637 -8.974 1.00 57.22 80 GLN A C 1
ATOM 643 O O . GLN A 1 80 ? 23.378 2.122 -9.570 1.00 57.22 80 GLN A O 1
ATOM 648 N N . TYR A 1 81 ? 22.367 0.353 -8.611 1.00 55.59 81 TYR A N 1
ATOM 649 C CA . TYR A 1 81 ? 23.439 -0.596 -8.923 1.00 55.59 81 TYR A CA 1
ATOM 650 C C . TYR A 1 81 ? 23.464 -0.996 -10.406 1.00 55.59 81 TYR A C 1
ATOM 652 O O . TYR A 1 81 ? 24.547 -1.118 -10.967 1.00 55.59 81 TYR A O 1
ATOM 660 N N . ASP A 1 82 ? 22.306 -1.116 -11.065 1.00 51.38 82 ASP A N 1
ATOM 661 C CA . ASP A 1 82 ? 22.220 -1.426 -12.507 1.00 51.38 82 ASP A CA 1
ATOM 662 C C . ASP A 1 82 ? 22.771 -0.304 -13.414 1.00 51.38 82 ASP A C 1
ATOM 664 O O . ASP A 1 82 ? 23.164 -0.548 -14.550 1.00 51.38 82 ASP A O 1
ATOM 668 N N . ARG A 1 83 ? 22.839 0.942 -12.924 1.00 48.66 83 ARG A N 1
ATOM 669 C CA . ARG A 1 83 ? 23.393 2.095 -13.664 1.00 48.66 83 ARG A CA 1
ATOM 670 C C . ARG A 1 83 ? 24.889 2.335 -13.441 1.00 48.66 83 ARG A C 1
ATOM 672 O O . ARG A 1 83 ? 25.422 3.305 -13.973 1.00 48.66 83 ARG A O 1
ATOM 679 N N . ALA A 1 84 ? 25.550 1.512 -12.629 1.00 49.16 84 ALA A N 1
ATOM 680 C CA . ALA A 1 84 ? 26.948 1.697 -12.244 1.00 49.16 84 ALA A CA 1
ATOM 681 C C . ALA A 1 84 ? 27.948 0.896 -13.108 1.00 49.16 84 ALA A C 1
ATOM 683 O O . ALA A 1 84 ? 29.071 0.661 -12.657 1.00 49.16 84 ALA A O 1
ATOM 684 N N . TRP A 1 85 ? 27.560 0.478 -14.320 1.00 45.94 85 TRP A N 1
ATOM 685 C CA . TRP A 1 85 ? 28.401 -0.293 -15.243 1.00 45.94 85 TRP A CA 1
ATOM 686 C C . TRP A 1 85 ? 28.596 0.418 -16.581 1.00 45.94 85 TRP A C 1
ATOM 688 O O . TRP A 1 85 ? 27.585 0.894 -17.146 1.00 45.94 85 TRP A O 1
#

Foldseek 3Di:
DVVVVVVVVLCVPLPDPVSLVVLLVVLCVLCVVLVNDDVVLVVLVVVLVPDPDPVVNSVSSSVSSVVSVVSSVVSVVVVVVVPPD

Mean predicted aligned error: 10.29 Å

Secondary structure (DSSP, 8-state):
-HHHHHHHHHHH-TT-HHHHHHHHHHHHHHHHHTT---HHHHHHHHHHHH---HHHHHHHHHHHHHHHHHHHHHHHHHHHHHT--